Protein AF-A0A9R0WM98-F1 (afdb_monomer_lite)

InterPro domains:
  IPR002092 DNA-directed RNA polymerase, phage-type [PTHR10102] (1-71)
  IPR029262 DNA-directed RNA polymerase, N-terminal [PF14700] (3-69)
  IPR037159 DNA-directed RNA polymerase, N-terminal domain superfamily [G3DSA:1.10.1320.10] (1-73)

Secondary structure (DSSP, 8-state):
-HHHHHHHHHHHHHHS-TTSPPPHHHHHHHHHHHHHHHHHH-EE-PPPPS-TTSPP--EES------PPP----

Radius of gyration: 25.29 Å; chains: 1; bounding box: 52×38×75 Å

Structure (mmCIF, N/CA/C/O backbone):
data_AF-A0A9R0WM98-F1
#
_entry.id   AF-A0A9R0WM98-F1
#
loop_
_atom_site.group_PDB
_atom_site.id
_atom_site.type_symbol
_atom_site.label_atom_id
_atom_site.label_alt_id
_atom_site.label_comp_id
_atom_site.label_asym_id
_atom_site.label_entity_id
_atom_site.label_seq_id
_atom_site.pdbx_PDB_ins_code
_atom_site.Cartn_x
_atom_site.Cartn_y
_atom_site.Cartn_z
_atom_site.occupancy
_atom_site.B_iso_or_equiv
_atom_site.auth_seq_id
_atom_site.auth_comp_id
_atom_site.auth_asym_id
_atom_site.auth_atom_id
_atom_site.pdbx_PDB_model_num
ATOM 1 N N . MET A 1 1 ? -27.796 -4.628 42.367 1.00 58.94 1 MET A N 1
ATOM 2 C CA . MET A 1 1 ? -27.095 -5.538 41.427 1.00 58.94 1 MET A CA 1
ATOM 3 C C . MET A 1 1 ? -27.486 -5.377 39.945 1.00 58.94 1 MET A C 1
ATOM 5 O O . MET A 1 1 ? -26.625 -4.998 39.161 1.00 58.94 1 MET A O 1
ATOM 9 N N . LYS A 1 2 ? -28.743 -5.608 39.509 1.00 67.06 2 LYS A N 1
ATOM 10 C CA . LYS A 1 2 ? -29.121 -5.603 38.065 1.00 67.06 2 LYS A CA 1
ATOM 11 C C . LYS A 1 2 ? -28.814 -4.297 37.301 1.00 67.06 2 LYS A C 1
ATOM 13 O O . LYS A 1 2 ? -28.294 -4.348 36.190 1.00 67.06 2 LYS A O 1
ATOM 18 N N . LYS A 1 3 ? -29.065 -3.126 37.902 1.00 66.69 3 LYS A N 1
ATOM 19 C CA . LYS A 1 3 ? -28.828 -1.811 37.263 1.00 66.69 3 LYS A CA 1
ATOM 20 C C . LYS A 1 3 ? -27.345 -1.532 36.958 1.00 66.69 3 LYS A C 1
ATOM 22 O O . LYS A 1 3 ? -27.034 -0.821 36.008 1.00 66.69 3 LYS A O 1
ATOM 27 N N . GLN A 1 4 ? -26.436 -2.111 37.740 1.00 72.31 4 GLN A N 1
ATOM 28 C CA . GLN A 1 4 ? -24.992 -1.905 37.608 1.00 72.31 4 GLN A CA 1
ATOM 29 C C . GLN A 1 4 ? -24.422 -2.700 36.426 1.00 72.31 4 GLN A C 1
ATOM 31 O O . GLN A 1 4 ? -23.654 -2.151 35.641 1.00 72.31 4 GLN A O 1
ATOM 36 N N . LYS A 1 5 ? -24.911 -3.932 36.214 1.00 72.50 5 LYS A N 1
ATOM 37 C CA . LYS A 1 5 ? -24.589 -4.743 35.028 1.00 72.50 5 LYS A CA 1
ATOM 38 C C . LYS A 1 5 ? -25.030 -4.066 33.726 1.00 72.50 5 LYS A C 1
ATOM 40 O O . LYS A 1 5 ? -24.249 -3.995 32.789 1.00 72.50 5 LYS A O 1
ATOM 45 N N . ILE A 1 6 ? -26.233 -3.483 33.681 1.00 77.00 6 ILE A N 1
ATOM 46 C CA . ILE A 1 6 ? -26.717 -2.758 32.487 1.00 77.00 6 ILE A CA 1
ATOM 47 C C . ILE A 1 6 ? -25.824 -1.551 32.161 1.00 77.00 6 ILE A C 1
ATOM 49 O O . ILE A 1 6 ? -25.518 -1.307 30.995 1.00 77.00 6 ILE A O 1
ATOM 53 N N . ARG A 1 7 ? -25.369 -0.801 33.175 1.00 76.56 7 ARG A N 1
ATOM 54 C CA . ARG A 1 7 ? -24.429 0.315 32.972 1.00 76.56 7 ARG A CA 1
ATOM 55 C C . ARG A 1 7 ? -23.078 -0.159 32.434 1.00 76.56 7 ARG A C 1
ATOM 57 O O . ARG A 1 7 ? -22.552 0.469 31.521 1.00 76.56 7 ARG A O 1
ATOM 64 N N . GLN A 1 8 ? -22.550 -1.265 32.957 1.00 75.75 8 GLN A N 1
ATOM 65 C CA . GLN A 1 8 ? -21.297 -1.861 32.482 1.00 75.75 8 GLN A CA 1
ATOM 66 C C . GLN A 1 8 ? -21.408 -2.336 31.027 1.00 75.75 8 GLN A C 1
ATOM 68 O O . GLN A 1 8 ? -20.547 -2.007 30.217 1.00 75.75 8 GLN A O 1
ATOM 73 N N . VAL A 1 9 ? -22.504 -3.012 30.670 1.00 74.44 9 VAL A N 1
ATOM 74 C CA . VAL A 1 9 ? -22.769 -3.449 29.289 1.00 74.44 9 VAL A CA 1
ATOM 75 C C . VAL A 1 9 ? -22.888 -2.250 28.346 1.00 74.44 9 VAL A C 1
ATOM 77 O O . VAL A 1 9 ? -22.234 -2.225 27.310 1.00 74.44 9 VAL A O 1
ATOM 80 N N . ARG A 1 10 ? -23.635 -1.201 28.720 1.00 72.88 10 ARG A N 1
ATOM 81 C CA . ARG A 1 10 ? -23.732 0.030 27.911 1.00 72.88 10 ARG A CA 1
ATOM 82 C C . ARG A 1 10 ? -22.385 0.726 27.723 1.00 72.88 10 ARG A C 1
ATOM 84 O O . ARG A 1 10 ? -22.144 1.283 26.661 1.00 72.88 10 ARG A O 1
ATOM 91 N N . HIS A 1 11 ? -21.517 0.706 28.733 1.00 71.62 11 HIS A N 1
ATOM 92 C CA . HIS A 1 11 ? -20.173 1.272 28.634 1.00 71.62 11 HIS A CA 1
ATOM 93 C C . HIS A 1 11 ? -19.269 0.449 27.705 1.00 71.62 11 HIS A C 1
ATOM 95 O O . HIS A 1 11 ? -18.461 1.018 26.977 1.00 71.62 11 HIS A O 1
ATOM 101 N N . LEU A 1 12 ? -19.424 -0.877 27.700 1.00 69.00 12 LEU A N 1
ATOM 102 C CA . LEU A 1 12 ? -18.702 -1.767 26.794 1.00 69.00 12 LEU A CA 1
ATOM 103 C C . LEU A 1 12 ? -19.152 -1.569 25.339 1.00 69.00 12 LEU A C 1
ATOM 105 O O . LEU A 1 12 ? -18.317 -1.383 24.463 1.00 69.00 12 LEU A O 1
ATOM 109 N N . VAL A 1 13 ? -20.464 -1.482 25.105 1.00 68.62 13 VAL A N 1
ATOM 110 C CA . VAL A 1 13 ? -21.035 -1.185 23.780 1.00 68.62 13 VAL A CA 1
ATOM 111 C C . VAL A 1 13 ? -20.625 0.212 23.299 1.00 68.62 13 VAL A C 1
ATOM 113 O O . VAL A 1 13 ? -20.237 0.366 22.151 1.00 68.62 13 VAL A O 1
ATOM 116 N N . LYS A 1 14 ? -20.593 1.225 24.179 1.00 62.72 14 LYS A N 1
ATOM 117 C CA . LYS A 1 14 ? -20.068 2.566 23.843 1.00 62.72 14 LYS A CA 1
ATOM 118 C C . LYS A 1 14 ? -18.573 2.592 23.513 1.00 62.72 14 LYS A C 1
ATOM 120 O O . LYS A 1 14 ? -18.122 3.523 22.853 1.00 62.72 14 LYS A O 1
ATOM 125 N N . LYS A 1 15 ? -17.785 1.642 24.027 1.00 63.69 15 LYS A N 1
ATOM 126 C CA . LYS A 1 15 ? -16.373 1.489 23.639 1.00 63.69 15 LYS A CA 1
ATOM 127 C C . LYS A 1 15 ? -16.243 0.862 22.254 1.00 63.69 15 LYS A C 1
ATOM 129 O O . LYS A 1 15 ? -15.301 1.185 21.543 1.00 63.69 15 LYS A O 1
ATOM 134 N N . GLN A 1 16 ? -17.192 0.010 21.880 1.00 62.47 16 GLN A N 1
ATOM 135 C CA . GLN A 1 16 ? -17.281 -0.647 20.581 1.00 62.47 16 GLN A CA 1
ATOM 136 C C . GLN A 1 16 ? -18.171 0.158 19.622 1.00 62.47 16 GLN A C 1
ATOM 138 O O . GLN A 1 16 ? -19.094 -0.362 19.003 1.00 62.47 16 GLN A O 1
ATOM 143 N N . ASP A 1 17 ? -17.926 1.461 19.548 1.00 67.25 17 ASP A N 1
ATOM 144 C CA . ASP A 1 17 ? -18.657 2.348 18.654 1.00 67.25 17 ASP A CA 1
ATOM 145 C C . ASP A 1 17 ? -17.936 2.370 17.300 1.00 67.25 17 ASP A C 1
ATOM 147 O O . ASP A 1 17 ? -16.908 3.031 17.144 1.00 67.25 17 ASP A O 1
ATOM 151 N N . SER A 1 18 ? -18.445 1.601 16.333 1.00 66.06 18 SER A N 1
ATOM 152 C CA . SER A 1 18 ? -17.886 1.483 14.975 1.00 66.06 18 SER A CA 1
ATOM 153 C C . SER A 1 18 ? -17.932 2.789 14.175 1.00 66.06 18 SER A C 1
ATOM 155 O O . SER A 1 18 ? -17.405 2.844 13.069 1.00 66.06 18 SER A O 1
ATOM 157 N N . THR A 1 19 ? -18.568 3.831 14.717 1.00 75.19 19 THR A N 1
ATOM 158 C CA . THR A 1 19 ? -18.642 5.172 14.124 1.00 75.19 19 THR A CA 1
ATOM 159 C C . THR A 1 19 ? -17.434 6.047 14.453 1.00 75.19 19 THR A C 1
ATOM 161 O O . THR A 1 19 ? -17.243 7.093 13.832 1.00 75.19 19 THR A O 1
ATOM 164 N N . ARG A 1 20 ? -16.604 5.651 15.429 1.00 77.44 20 ARG A N 1
ATOM 165 C CA . ARG A 1 20 ? -15.412 6.423 15.794 1.00 77.44 20 ARG A CA 1
ATOM 166 C C . ARG A 1 20 ? -14.332 6.278 14.719 1.00 77.44 20 ARG A C 1
ATOM 168 O O . ARG A 1 20 ? -14.096 5.160 14.256 1.00 77.44 20 ARG A O 1
ATOM 175 N N . PRO A 1 21 ? -13.639 7.373 14.357 1.00 84.81 21 PRO A N 1
ATOM 176 C CA . PRO A 1 21 ? -12.521 7.298 13.426 1.00 84.81 21 PRO A CA 1
ATOM 177 C C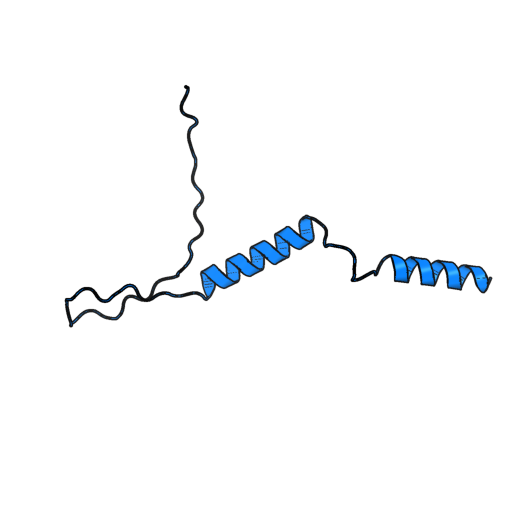 . PRO A 1 21 ? -11.436 6.380 13.993 1.00 84.81 21 PRO A C 1
ATOM 179 O O . PRO A 1 21 ? -11.249 6.301 15.214 1.00 84.81 21 PRO A O 1
ATOM 182 N N . TRP A 1 22 ? -10.719 5.678 13.117 1.00 88.56 22 TRP A N 1
ATOM 183 C CA . TRP A 1 22 ? -9.627 4.827 13.568 1.00 88.56 22 TRP A CA 1
ATOM 184 C C . TRP A 1 22 ? -8.504 5.662 14.186 1.00 88.56 22 TRP A C 1
ATOM 186 O O . TRP A 1 22 ? -8.262 6.815 13.821 1.00 88.56 22 TRP A O 1
ATOM 196 N N . GLY A 1 23 ? -7.802 5.053 15.141 1.00 91.19 23 GLY A N 1
ATOM 197 C CA . GLY A 1 23 ? -6.575 5.626 15.681 1.00 91.19 23 GLY A CA 1
ATOM 198 C C . GLY A 1 23 ? -5.459 5.648 14.635 1.00 91.19 23 GLY A C 1
ATOM 199 O O . GLY A 1 23 ? -5.483 4.893 13.663 1.00 91.19 23 GLY A O 1
ATOM 200 N N . GLN A 1 24 ? -4.446 6.482 14.869 1.00 94.88 24 GLN A N 1
ATOM 201 C CA . GLN A 1 24 ? -3.311 6.661 13.958 1.00 94.88 24 GLN A CA 1
ATOM 202 C C . GLN A 1 24 ? -2.600 5.343 13.606 1.00 94.88 24 GLN A C 1
ATOM 204 O O . GLN A 1 24 ? -2.296 5.118 12.441 1.00 94.88 24 GLN A O 1
ATOM 209 N N . ASP A 1 25 ? -2.386 4.456 14.583 1.00 95.38 25 ASP A N 1
ATOM 210 C CA . ASP A 1 25 ? -1.760 3.141 14.366 1.00 95.38 25 ASP A CA 1
ATOM 211 C C . ASP A 1 25 ? -2.575 2.257 13.408 1.00 95.38 25 ASP A C 1
ATOM 213 O O . ASP A 1 25 ? -2.028 1.658 12.484 1.00 95.38 25 ASP A O 1
ATOM 217 N N . ALA A 1 26 ? -3.900 2.225 13.574 1.00 94.50 26 ALA A N 1
ATOM 218 C CA . ALA A 1 26 ? -4.783 1.453 12.705 1.00 94.50 26 ALA A CA 1
ATOM 219 C C . ALA A 1 26 ? -4.840 2.042 11.287 1.00 94.50 26 ALA A C 1
ATOM 221 O O . ALA A 1 26 ? -4.763 1.293 10.315 1.00 94.50 26 ALA A O 1
ATOM 222 N N . HIS A 1 27 ? -4.898 3.372 11.156 1.00 95.50 27 HIS A N 1
ATOM 223 C CA . HIS A 1 27 ? -4.776 4.027 9.853 1.00 95.50 27 HIS A CA 1
ATOM 224 C C . HIS A 1 27 ? -3.441 3.708 9.173 1.00 95.50 27 HIS A C 1
ATOM 226 O O . HIS A 1 27 ? -3.439 3.368 7.995 1.00 95.50 27 HIS A O 1
ATOM 232 N N . ALA A 1 28 ? -2.323 3.772 9.903 1.00 97.00 28 ALA A N 1
ATOM 233 C CA . ALA A 1 28 ? -1.001 3.482 9.358 1.00 97.00 28 ALA A CA 1
ATOM 234 C C . ALA A 1 28 ? -0.892 2.030 8.877 1.00 97.00 28 ALA A C 1
ATOM 236 O O . ALA A 1 28 ? -0.457 1.802 7.754 1.00 97.00 28 ALA A O 1
ATOM 237 N N . LYS A 1 29 ? -1.352 1.061 9.679 1.00 97.69 29 LYS A N 1
ATOM 238 C CA . LYS A 1 29 ? -1.315 -0.370 9.334 1.00 97.69 29 LYS A CA 1
ATOM 239 C C . LYS A 1 29 ? -2.183 -0.716 8.131 1.00 97.69 29 LYS A C 1
ATOM 241 O O . LYS A 1 29 ? -1.762 -1.468 7.257 1.00 97.69 29 LYS A O 1
ATOM 246 N N . VAL A 1 30 ? -3.407 -0.190 8.080 1.00 97.44 30 VAL A N 1
ATOM 247 C CA . VAL A 1 30 ? -4.296 -0.463 6.944 1.00 97.44 30 VAL A CA 1
ATOM 248 C C . VAL A 1 30 ? -3.807 0.267 5.698 1.00 97.44 30 VAL A C 1
ATOM 250 O O . VAL A 1 30 ? -3.760 -0.331 4.628 1.00 97.44 30 VA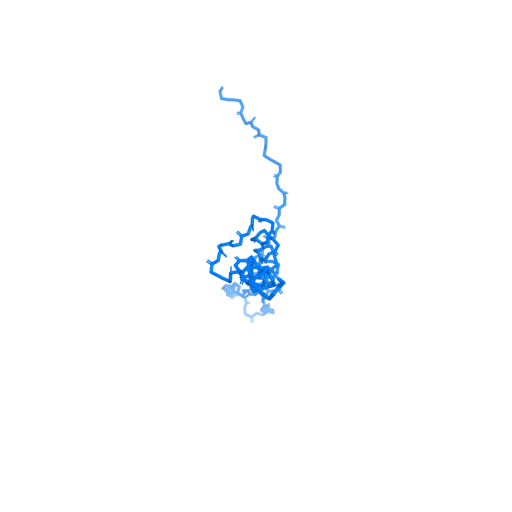L A O 1
ATOM 253 N N . GLY A 1 31 ? -3.385 1.524 5.833 1.00 97.12 31 GLY A N 1
ATOM 254 C CA . GLY A 1 31 ? -2.833 2.304 4.730 1.00 97.12 31 GLY A CA 1
ATOM 255 C C . GLY A 1 31 ? -1.581 1.666 4.132 1.00 97.12 31 GLY A C 1
ATOM 256 O O . GLY A 1 31 ? -1.516 1.500 2.916 1.00 97.12 31 GLY A O 1
ATOM 257 N N . SER A 1 32 ? -0.624 1.240 4.965 1.00 97.62 32 SER A N 1
ATOM 258 C CA . SER A 1 32 ? 0.589 0.567 4.487 1.00 97.62 32 SER A CA 1
ATOM 259 C C . SER A 1 32 ? 0.248 -0.724 3.754 1.00 97.62 32 SER A C 1
ATOM 261 O O . SER A 1 32 ? 0.755 -0.944 2.658 1.00 97.62 32 SER A O 1
ATOM 263 N N . ARG A 1 33 ? -0.687 -1.527 4.285 1.00 97.81 33 ARG A N 1
ATOM 264 C CA . ARG A 1 33 ? -1.101 -2.764 3.620 1.00 97.81 33 ARG A CA 1
ATOM 265 C C . ARG A 1 33 ? -1.772 -2.512 2.268 1.00 97.81 33 ARG A C 1
ATOM 267 O O . ARG A 1 33 ? -1.549 -3.269 1.331 1.00 97.81 33 ARG A O 1
ATOM 274 N N . LEU A 1 34 ? -2.584 -1.462 2.146 1.00 98.31 34 LEU A N 1
ATOM 275 C CA . LEU A 1 34 ? -3.193 -1.086 0.865 1.00 98.31 34 LEU A CA 1
ATOM 276 C C . LEU A 1 34 ? -2.140 -0.644 -0.159 1.00 98.31 34 LEU A C 1
ATOM 278 O O . LEU A 1 34 ? -2.229 -1.019 -1.324 1.00 98.31 34 LEU A O 1
ATOM 282 N N . ILE A 1 35 ? -1.129 0.113 0.273 1.00 97.81 35 ILE A N 1
ATOM 283 C CA . ILE A 1 35 ? -0.016 0.533 -0.589 1.00 97.81 35 ILE A CA 1
ATOM 284 C C . ILE A 1 35 ? 0.815 -0.675 -1.038 1.00 97.81 35 ILE A C 1
ATOM 286 O O . ILE A 1 35 ? 1.113 -0.785 -2.224 1.00 97.81 35 ILE A O 1
ATOM 290 N N . GLU A 1 36 ? 1.138 -1.603 -0.131 1.00 97.50 36 GLU A N 1
ATOM 291 C CA . GLU A 1 36 ? 1.813 -2.866 -0.469 1.00 97.50 36 GLU A CA 1
ATOM 292 C C . GLU A 1 36 ? 1.048 -3.637 -1.547 1.00 97.50 36 GLU A C 1
ATOM 294 O O . GLU A 1 36 ? 1.636 -4.037 -2.549 1.00 97.50 36 GLU A O 1
ATOM 299 N N . LEU A 1 37 ? -0.275 -3.774 -1.398 1.00 98.19 37 LEU A N 1
ATOM 300 C CA . LEU A 1 37 ? -1.109 -4.441 -2.398 1.00 98.19 37 LEU A CA 1
ATOM 301 C C . LEU A 1 37 ? -1.042 -3.747 -3.762 1.00 98.19 37 LEU A C 1
ATOM 303 O O . LEU A 1 37 ? -0.985 -4.430 -4.783 1.00 98.19 37 LEU A O 1
ATOM 307 N N . PHE A 1 38 ? -1.025 -2.412 -3.814 1.00 97.50 38 PHE A N 1
ATOM 308 C CA . PHE A 1 38 ? -0.862 -1.699 -5.083 1.00 97.50 38 PHE A CA 1
ATOM 309 C C . PHE A 1 38 ? 0.507 -1.936 -5.717 1.00 97.50 38 PHE A C 1
ATOM 311 O O . PHE A 1 38 ? 0.575 -2.135 -6.925 1.00 97.50 38 PHE A O 1
ATOM 318 N N . ILE A 1 39 ? 1.578 -1.960 -4.92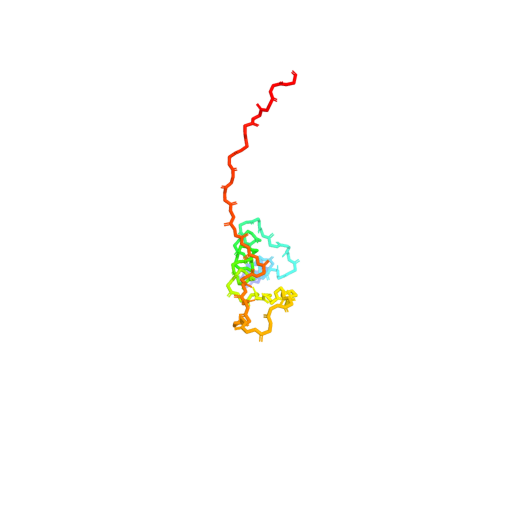4 1.00 97.12 39 ILE A N 1
ATOM 319 C CA . ILE A 1 39 ? 2.929 -2.264 -5.414 1.00 97.12 39 ILE A CA 1
ATOM 320 C C . ILE A 1 39 ? 2.999 -3.695 -5.970 1.00 97.12 39 ILE A C 1
ATOM 322 O O . ILE A 1 39 ? 3.583 -3.912 -7.027 1.00 97.12 39 ILE A O 1
ATOM 326 N N . GLU A 1 40 ? 2.384 -4.663 -5.286 1.00 96.44 40 GLU A N 1
ATOM 327 C CA . GLU A 1 40 ? 2.417 -6.081 -5.669 1.00 96.44 40 GLU A CA 1
ATOM 328 C C . GLU A 1 40 ? 1.549 -6.398 -6.894 1.00 96.44 40 GLU A C 1
ATOM 330 O O . GLU A 1 40 ? 1.883 -7.280 -7.684 1.00 96.44 40 GLU A O 1
ATOM 335 N N . THR A 1 41 ? 0.406 -5.723 -7.042 1.00 97.06 41 THR A N 1
ATOM 336 C CA . THR A 1 41 ? -0.632 -6.156 -7.993 1.00 97.06 41 THR A CA 1
ATOM 337 C C . THR A 1 41 ? -0.816 -5.224 -9.181 1.00 97.06 41 THR A C 1
ATOM 339 O O . THR A 1 41 ? -1.204 -5.686 -10.258 1.00 97.06 41 THR A O 1
ATOM 342 N N . ALA A 1 42 ? -0.516 -3.931 -9.045 1.00 96.88 42 ALA A N 1
ATOM 343 C CA . ALA A 1 42 ? -0.716 -2.986 -10.132 1.00 96.88 42 ALA A CA 1
ATOM 344 C C . ALA A 1 42 ? 0.455 -3.057 -11.114 1.00 96.88 42 ALA A C 1
ATOM 346 O O . ALA A 1 42 ? 1.584 -2.693 -10.790 1.00 96.88 42 ALA A O 1
ATOM 347 N N . HIS A 1 43 ? 0.164 -3.481 -12.340 1.00 94.19 43 HIS A N 1
ATOM 348 C CA . HIS A 1 43 ? 1.126 -3.540 -13.431 1.00 94.19 43 HIS A CA 1
ATOM 349 C C . HIS A 1 43 ? 0.699 -2.601 -14.553 1.00 94.19 43 HIS A C 1
ATOM 351 O O . HIS A 1 43 ? -0.491 -2.415 -14.810 1.00 94.19 43 HIS A O 1
ATOM 357 N N . ILE A 1 44 ? 1.681 -2.014 -15.227 1.00 92.38 44 ILE A N 1
ATOM 358 C CA . ILE A 1 44 ? 1.481 -1.173 -16.396 1.00 92.38 44 ILE A CA 1
ATOM 359 C C . ILE A 1 44 ? 2.345 -1.689 -17.539 1.00 92.38 44 ILE A C 1
ATOM 361 O O . ILE A 1 44 ? 3.51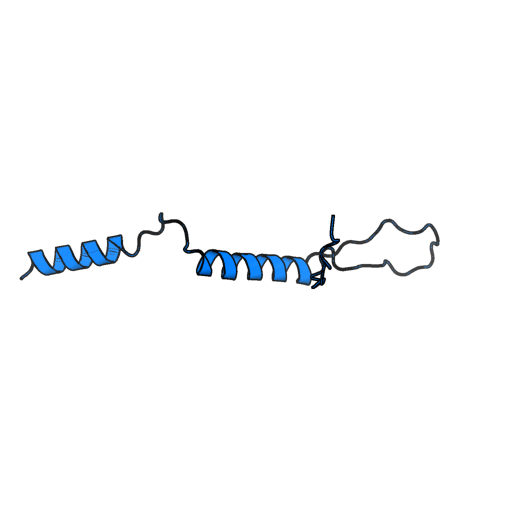5 -2.032 -17.363 1.00 92.38 44 ILE A O 1
ATOM 365 N N . GLN A 1 45 ? 1.750 -1.718 -18.724 1.00 88.50 45 GLN A N 1
ATOM 366 C CA . GLN A 1 45 ? 2.479 -1.878 -19.967 1.00 88.50 45 GLN A CA 1
ATOM 367 C C . GLN A 1 45 ? 2.763 -0.466 -20.503 1.00 88.50 45 GLN A C 1
ATOM 369 O O . GLN A 1 45 ? 1.812 0.269 -20.790 1.00 88.50 45 GLN A O 1
ATOM 374 N N . PRO A 1 46 ? 4.032 -0.030 -20.588 1.00 80.00 46 PRO A N 1
ATOM 375 C CA . PRO A 1 46 ? 4.361 1.223 -21.236 1.00 80.00 46 PRO A CA 1
ATOM 376 C C . PRO A 1 46 ? 3.969 1.163 -22.723 1.00 80.00 46 PRO A C 1
ATOM 378 O O . PRO A 1 46 ? 3.863 0.072 -23.293 1.00 80.00 46 PRO A O 1
ATOM 381 N N . PRO A 1 47 ? 3.744 2.321 -23.370 1.00 81.12 47 PRO A N 1
ATOM 382 C CA . PRO A 1 47 ? 3.478 2.367 -24.802 1.00 81.12 47 PRO A CA 1
ATOM 383 C C . PRO A 1 47 ? 4.553 1.595 -25.568 1.00 81.12 47 PRO A C 1
ATOM 385 O O . PRO A 1 47 ? 5.741 1.758 -25.284 1.00 81.12 47 PRO A O 1
ATOM 388 N N . ALA A 1 48 ? 4.136 0.761 -26.522 1.00 70.38 48 ALA A N 1
ATOM 389 C CA . ALA A 1 48 ? 5.063 -0.038 -27.310 1.00 70.38 48 ALA A CA 1
ATOM 390 C C . ALA A 1 48 ? 6.091 0.880 -27.990 1.00 70.38 48 ALA A C 1
ATOM 392 O O . ALA A 1 48 ? 5.729 1.790 -28.743 1.00 70.38 48 ALA A O 1
ATOM 393 N N . SER A 1 49 ? 7.378 0.645 -27.730 1.00 66.12 49 SER A N 1
ATOM 394 C CA . SER A 1 49 ? 8.424 1.156 -28.606 1.00 66.12 49 SER A CA 1
ATOM 395 C C . SER A 1 49 ? 8.210 0.533 -29.989 1.00 66.12 49 SER A C 1
ATOM 397 O O . SER A 1 49 ? 7.852 -0.635 -30.104 1.00 66.12 49 SER A O 1
ATOM 399 N N . GLN A 1 50 ? 8.368 1.317 -31.057 1.00 62.12 50 GLN A N 1
ATOM 400 C CA . GLN A 1 50 ? 8.000 0.934 -32.433 1.00 62.12 50 GLN A CA 1
ATOM 401 C C . GLN A 1 50 ? 8.834 -0.227 -33.033 1.00 62.12 50 GLN A C 1
ATOM 403 O O . GLN A 1 50 ? 8.785 -0.468 -34.236 1.00 62.12 50 GLN A O 1
ATOM 408 N N . SER A 1 51 ? 9.609 -0.957 -32.229 1.00 62.56 51 SER A N 1
ATOM 409 C CA . SER A 1 51 ? 10.316 -2.171 -32.634 1.00 62.56 51 SER A CA 1
ATOM 410 C C . SER A 1 51 ? 9.403 -3.385 -32.434 1.00 62.56 51 SER A C 1
ATOM 412 O O . SER A 1 51 ? 9.283 -3.895 -31.325 1.00 62.56 51 SER A O 1
ATOM 414 N N . GLY A 1 52 ? 8.752 -3.837 -33.507 1.00 60.47 52 GLY A N 1
ATOM 415 C CA . GLY A 1 52 ? 7.701 -4.867 -33.502 1.00 60.47 52 GLY A CA 1
ATOM 416 C C . GLY A 1 52 ? 8.091 -6.298 -33.098 1.00 60.47 52 GLY A C 1
ATOM 417 O O . GLY A 1 52 ? 7.274 -7.188 -33.296 1.00 60.47 52 GLY A O 1
ATOM 418 N N . ASP A 1 53 ? 9.283 -6.519 -32.535 1.00 64.19 53 ASP A N 1
ATOM 419 C CA . ASP A 1 53 ? 9.807 -7.848 -32.162 1.00 64.19 53 ASP A CA 1
ATOM 420 C C . ASP A 1 53 ? 10.103 -7.998 -30.654 1.00 64.19 53 ASP A C 1
ATOM 422 O O . ASP A 1 53 ? 10.618 -9.029 -30.218 1.00 64.19 53 ASP A O 1
ATOM 426 N N . SER A 1 54 ? 9.803 -6.988 -29.825 1.00 64.31 54 SER A N 1
ATOM 427 C CA . SER A 1 54 ? 10.046 -7.067 -28.380 1.00 64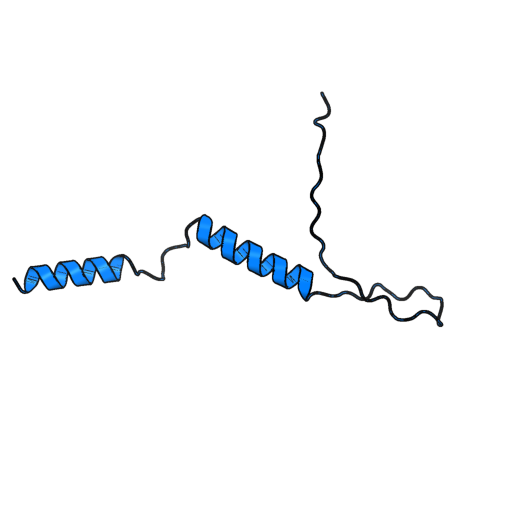.31 54 SER A CA 1
ATOM 428 C C . SER A 1 54 ? 8.846 -7.632 -27.616 1.00 64.31 54 SER A C 1
ATOM 430 O O . SER A 1 54 ? 7.698 -7.226 -27.802 1.00 64.31 54 SER A O 1
ATOM 432 N N . THR A 1 55 ? 9.121 -8.571 -26.707 1.00 71.38 55 THR A N 1
ATOM 433 C CA . THR A 1 55 ? 8.153 -9.054 -25.715 1.00 71.38 55 THR A CA 1
ATOM 434 C C . THR A 1 55 ? 7.541 -7.862 -24.965 1.00 71.38 55 THR A C 1
ATOM 436 O O . THR A 1 55 ? 8.303 -6.985 -24.550 1.00 71.38 55 THR A O 1
ATOM 439 N N . PRO A 1 56 ? 6.208 -7.813 -24.755 1.00 72.88 56 PRO A N 1
ATOM 440 C CA . PRO A 1 56 ? 5.566 -6.733 -24.014 1.00 72.88 56 PRO A CA 1
ATOM 441 C C . PRO A 1 56 ? 6.233 -6.529 -22.653 1.00 72.88 56 PRO A C 1
ATOM 443 O O . PRO A 1 56 ? 6.215 -7.418 -21.801 1.00 72.88 56 PRO A O 1
ATOM 446 N N . GLU A 1 57 ? 6.832 -5.360 -22.447 1.00 82.06 57 GLU A N 1
ATOM 447 C CA . GLU A 1 57 ? 7.428 -5.006 -21.164 1.00 82.06 57 GLU A CA 1
ATOM 448 C C . GLU A 1 57 ? 6.295 -4.708 -20.176 1.00 82.06 57 GLU A C 1
ATOM 450 O O . GLU A 1 57 ? 5.631 -3.683 -20.269 1.00 82.06 57 GLU A O 1
ATOM 455 N N . ILE A 1 58 ? 6.025 -5.617 -19.243 1.00 87.56 58 ILE A N 1
ATOM 456 C CA . ILE A 1 58 ? 5.053 -5.396 -18.168 1.00 87.56 58 ILE A CA 1
ATOM 457 C C . ILE A 1 58 ? 5.846 -5.118 -16.898 1.00 87.56 58 ILE A C 1
ATOM 459 O O . ILE A 1 58 ? 6.636 -5.957 -16.465 1.00 87.56 58 ILE A O 1
ATOM 463 N N . ARG A 1 59 ? 5.633 -3.948 -16.290 1.00 90.88 59 ARG A N 1
ATOM 464 C CA . ARG A 1 59 ? 6.341 -3.536 -15.071 1.00 90.88 59 ARG A CA 1
ATOM 465 C C . ARG A 1 59 ? 5.373 -3.096 -13.974 1.00 90.88 59 ARG A C 1
ATOM 467 O O . ARG A 1 59 ? 4.257 -2.681 -14.294 1.00 90.88 59 ARG A O 1
ATOM 474 N N . PRO A 1 60 ? 5.773 -3.152 -12.694 1.00 94.25 60 PRO A N 1
ATOM 475 C CA . PRO A 1 60 ? 4.971 -2.595 -11.612 1.00 94.25 60 PRO A CA 1
ATOM 476 C C . PRO A 1 60 ? 4.648 -1.120 -11.872 1.00 94.25 60 PRO A C 1
ATOM 478 O O . PRO A 1 60 ? 5.509 -0.347 -12.298 1.00 94.25 60 PRO A O 1
ATOM 481 N N . ALA A 1 61 ? 3.403 -0.726 -11.619 1.00 96.00 61 ALA A N 1
ATOM 482 C CA . ALA A 1 61 ? 2.958 0.659 -11.752 1.00 96.00 61 ALA A CA 1
ATOM 483 C C . ALA A 1 61 ? 3.475 1.542 -10.603 1.00 96.00 61 ALA A C 1
ATOM 485 O O . ALA A 1 61 ? 3.626 2.751 -10.775 1.00 96.00 61 ALA A O 1
ATOM 486 N N . PHE A 1 62 ? 3.767 0.936 -9.449 1.00 96.31 62 PHE A N 1
ATOM 487 C CA . PHE A 1 62 ? 4.264 1.612 -8.254 1.00 96.31 62 PHE A CA 1
ATOM 488 C C . PHE A 1 62 ? 5.515 0.916 -7.719 1.00 96.31 62 PHE A C 1
ATOM 490 O O . PHE A 1 62 ? 5.601 -0.310 -7.714 1.00 96.31 62 PHE A O 1
ATOM 497 N N . THR A 1 63 ? 6.464 1.707 -7.221 1.00 94.56 63 THR A N 1
ATOM 498 C CA . THR A 1 63 ? 7.665 1.233 -6.526 1.00 94.56 63 THR A CA 1
ATOM 499 C C . THR A 1 63 ? 7.862 2.029 -5.239 1.00 94.56 63 THR A C 1
ATOM 501 O O . THR A 1 63 ? 7.472 3.193 -5.144 1.00 94.56 63 THR A O 1
ATOM 504 N N . HIS A 1 64 ? 8.451 1.395 -4.225 1.00 94.25 64 HIS A N 1
ATOM 505 C CA . HIS A 1 64 ? 8.809 2.053 -2.971 1.00 94.25 64 HIS A CA 1
ATOM 506 C C . HIS A 1 64 ? 10.327 2.232 -2.899 1.00 94.25 64 HIS A C 1
ATOM 508 O O . HIS A 1 64 ? 11.073 1.258 -2.988 1.00 94.25 64 HIS A O 1
ATOM 514 N N . GLU A 1 65 ? 10.777 3.473 -2.715 1.00 94.25 65 GLU A N 1
ATOM 515 C CA . GLU A 1 65 ? 12.192 3.825 -2.614 1.00 94.25 65 GLU A CA 1
ATOM 516 C C . GLU A 1 65 ? 12.449 4.678 -1.372 1.00 94.25 65 GLU A C 1
ATOM 518 O O . GLU A 1 65 ? 11.721 5.628 -1.086 1.00 94.25 65 GLU A O 1
ATOM 523 N N . MET A 1 66 ? 13.537 4.380 -0.665 1.00 94.06 66 MET A N 1
ATOM 524 C CA . MET A 1 66 ? 14.045 5.224 0.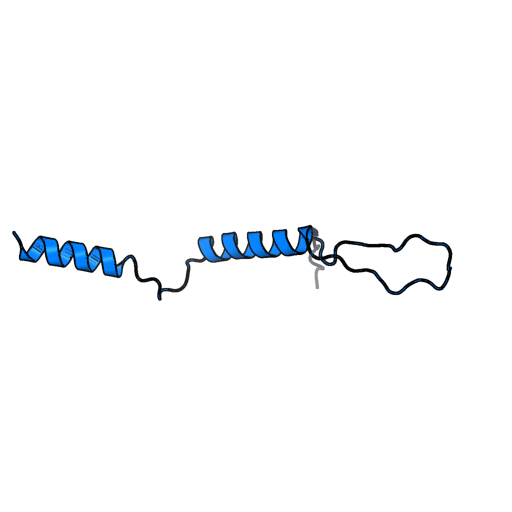411 1.00 94.06 66 MET A CA 1
ATOM 525 C C . MET A 1 66 ? 15.141 6.132 -0.148 1.00 94.06 66 MET A C 1
ATOM 527 O O . MET A 1 66 ? 16.129 5.646 -0.696 1.00 94.06 66 MET A O 1
ATOM 531 N N . ARG A 1 67 ? 14.978 7.450 -0.005 1.00 91.62 67 ARG A N 1
ATOM 532 C CA . ARG A 1 67 ? 15.945 8.446 -0.488 1.00 91.62 67 ARG A CA 1
ATOM 533 C C . ARG A 1 67 ? 16.428 9.328 0.658 1.00 91.62 67 ARG A C 1
ATOM 535 O O . ARG A 1 67 ? 15.619 9.882 1.398 1.00 91.62 67 ARG A O 1
ATOM 542 N N . THR A 1 68 ? 17.742 9.494 0.772 1.00 92.88 68 THR A N 1
ATOM 543 C CA . THR A 1 68 ? 18.354 10.463 1.690 1.00 92.88 68 THR A CA 1
ATOM 544 C C . THR A 1 68 ? 18.500 11.796 0.968 1.00 92.88 68 THR A C 1
ATOM 546 O O . THR A 1 68 ? 19.214 11.882 -0.026 1.00 92.88 68 THR A O 1
ATOM 549 N N . VAL A 1 69 ? 17.830 12.837 1.461 1.00 87.44 69 VAL A N 1
ATOM 550 C CA . VAL A 1 69 ? 17.937 14.193 0.906 1.00 87.44 69 VAL A CA 1
ATOM 551 C C . VAL A 1 69 ? 18.868 15.008 1.799 1.00 87.44 69 VAL A C 1
ATOM 553 O O . VAL A 1 69 ? 18.587 15.191 2.985 1.00 87.44 69 VAL A O 1
ATOM 556 N N . ALA A 1 70 ? 19.990 15.477 1.251 1.00 85.38 70 ALA A N 1
ATOM 557 C CA . ALA A 1 70 ? 20.844 16.440 1.938 1.00 85.38 70 ALA A CA 1
ATOM 558 C C . ALA A 1 70 ? 20.131 17.801 1.972 1.00 85.38 70 ALA A C 1
ATOM 560 O O . ALA A 1 70 ? 19.575 18.234 0.965 1.00 85.38 70 ALA A O 1
ATOM 561 N N . ARG A 1 71 ? 20.125 18.477 3.126 1.00 77.69 71 ARG A N 1
ATOM 562 C CA . ARG A 1 71 ? 19.665 19.869 3.185 1.00 77.69 71 ARG A CA 1
ATOM 563 C C . ARG A 1 71 ? 20.724 20.742 2.518 1.00 77.69 71 ARG A C 1
ATOM 565 O O . ARG A 1 71 ? 21.834 20.832 3.037 1.00 77.69 71 ARG A O 1
ATOM 572 N N . GLU A 1 72 ? 20.388 21.377 1.402 1.00 72.75 72 GLU A N 1
ATOM 573 C CA . GLU A 1 72 ? 21.195 22.479 0.877 1.00 72.75 72 GLU A CA 1
ATOM 574 C C . GLU A 1 72 ? 21.143 23.637 1.888 1.00 72.75 72 GLU A C 1
ATOM 576 O O . GLU A 1 72 ? 20.070 24.003 2.373 1.00 72.75 72 GLU A O 1
ATOM 581 N N . GLN A 1 73 ? 22.313 24.147 2.286 1.00 64.12 73 GLN A N 1
ATOM 582 C CA . GLN A 1 73 ? 22.403 25.355 3.105 1.00 64.12 73 GLN A CA 1
ATOM 583 C C . GLN A 1 73 ? 22.113 26.549 2.194 1.00 64.12 73 GLN A C 1
ATOM 585 O O . GLN A 1 73 ? 22.826 26.752 1.212 1.00 64.12 73 GLN A O 1
ATOM 590 N N . GLN A 1 74 ? 21.034 27.265 2.501 1.00 48.41 74 GLN A N 1
ATOM 591 C CA . GLN A 1 74 ? 20.589 28.472 1.808 1.00 48.41 74 GLN A CA 1
ATOM 592 C C . GLN A 1 74 ? 21.314 29.713 2.330 1.00 48.41 74 GLN A C 1
ATOM 594 O O . GLN A 1 74 ? 21.585 29.753 3.553 1.00 48.41 74 GLN A O 1
#

Foldseek 3Di:
DVVVVVVVVVVVVVVVDPPDDDDPVVCVVVVVVVVVCLQVPAWDFPPDDPPVPDDGDIGRPDDDDDDDDDDDDD

pLDDT: mean 82.16, std 13.61, range [48.41, 98.31]

Sequence (74 aa):
MKKQKIRQVRHLVKKQDSTRPWGQDAHAKVGSRLIELFIETAHIQPPASQSGDSTPEIRPAFTHEMRTVAREQQ

Organism: Triticum turgidum subsp. durum (NCBI:txid4567)